Protein AF-A0A1J4LU54-F1 (afdb_monomer)

Structure (mmCIF, N/CA/C/O backbone):
data_AF-A0A1J4LU54-F1
#
_entry.id   AF-A0A1J4LU54-F1
#
loop_
_atom_site.group_PDB
_atom_site.id
_atom_site.type_symbol
_atom_site.label_atom_id
_atom_site.label_alt_id
_atom_site.label_comp_id
_atom_site.label_asym_id
_atom_site.label_entity_id
_atom_site.label_seq_id
_atom_site.pdbx_PDB_ins_code
_atom_site.Cartn_x
_atom_site.Cartn_y
_atom_site.Cartn_z
_atom_site.occupancy
_atom_site.B_iso_or_equiv
_atom_site.auth_seq_id
_atom_site.auth_comp_id
_atom_site.auth_asym_id
_atom_site.auth_atom_id
_atom_site.pdbx_PDB_model_num
ATOM 1 N N . MET A 1 1 ? -1.274 -32.899 9.458 1.00 41.91 1 MET A N 1
ATOM 2 C CA . MET A 1 1 ? -1.527 -32.272 8.149 1.00 41.91 1 MET A CA 1
ATOM 3 C C . MET A 1 1 ? -1.780 -30.809 8.443 1.00 41.91 1 MET A C 1
ATOM 5 O O . MET A 1 1 ? -2.857 -30.490 8.918 1.00 41.91 1 MET A O 1
ATOM 9 N N . SER A 1 2 ? -0.759 -29.970 8.306 1.00 51.09 2 SER A N 1
ATOM 10 C CA . SER A 1 2 ? -0.910 -28.518 8.400 1.00 51.09 2 SER A CA 1
ATOM 11 C C . SER A 1 2 ? -0.570 -27.999 7.017 1.00 51.09 2 SER A C 1
ATOM 13 O O . SER A 1 2 ? 0.543 -28.211 6.539 1.00 51.09 2 SER A O 1
ATOM 15 N N . GLU A 1 3 ? -1.573 -27.464 6.334 1.00 42.84 3 GLU A N 1
ATOM 16 C CA . GLU A 1 3 ? -1.449 -26.907 4.995 1.00 42.84 3 GLU A CA 1
ATOM 17 C C . GLU A 1 3 ? -0.517 -25.698 5.053 1.00 42.84 3 GLU A C 1
ATOM 19 O O . GLU A 1 3 ? -0.878 -24.621 5.524 1.00 42.84 3 GLU A O 1
ATOM 24 N N . SER A 1 4 ? 0.718 -25.892 4.597 1.00 49.91 4 SER A N 1
ATOM 25 C CA . SER A 1 4 ? 1.623 -24.800 4.278 1.00 49.91 4 SER A CA 1
ATOM 26 C C . SER A 1 4 ? 0.989 -24.019 3.133 1.00 49.91 4 SER A C 1
ATOM 28 O O . SER A 1 4 ? 0.998 -24.468 1.986 1.00 49.91 4 SER A O 1
ATOM 30 N N . LYS A 1 5 ? 0.395 -22.867 3.448 1.00 44.75 5 LYS A N 1
ATOM 31 C CA . LYS A 1 5 ? -0.037 -21.872 2.467 1.00 44.75 5 LYS A CA 1
ATOM 32 C C . LYS A 1 5 ? 1.229 -21.403 1.740 1.00 44.75 5 LYS A C 1
ATOM 34 O O . LYS A 1 5 ? 1.963 -20.549 2.223 1.00 44.75 5 LYS A O 1
ATOM 39 N N . ASN A 1 6 ? 1.541 -22.083 0.640 1.00 41.94 6 ASN A N 1
ATOM 40 C CA . ASN A 1 6 ? 2.677 -21.825 -0.233 1.00 41.94 6 ASN A CA 1
ATOM 41 C C . ASN A 1 6 ? 2.366 -20.563 -1.048 1.00 41.94 6 ASN A C 1
ATOM 43 O O . ASN A 1 6 ? 1.964 -20.639 -2.207 1.00 41.94 6 ASN A O 1
ATOM 47 N N . TRP A 1 7 ? 2.453 -19.404 -0.396 1.00 47.28 7 TRP A N 1
ATOM 48 C CA . TRP A 1 7 ? 2.530 -18.123 -1.084 1.00 47.28 7 TRP A CA 1
ATOM 49 C C . TRP A 1 7 ? 3.885 -18.108 -1.789 1.00 47.28 7 TRP A C 1
ATOM 51 O O . TRP A 1 7 ? 4.918 -18.224 -1.135 1.00 47.28 7 TRP A O 1
ATOM 61 N N . GLY A 1 8 ? 3.880 -18.089 -3.123 1.00 39.03 8 GLY A N 1
ATOM 62 C CA . GLY A 1 8 ? 5.089 -18.181 -3.937 1.00 39.03 8 GLY A CA 1
ATOM 63 C C . GLY A 1 8 ? 6.167 -17.204 -3.459 1.00 39.03 8 GLY A C 1
ATOM 64 O O . GLY A 1 8 ? 5.975 -15.992 -3.526 1.00 39.03 8 GLY A O 1
ATOM 65 N N . ALA A 1 9 ? 7.282 -17.767 -2.990 1.00 42.84 9 ALA A N 1
ATOM 66 C CA . ALA A 1 9 ? 8.425 -17.127 -2.331 1.00 42.84 9 ALA A CA 1
ATOM 67 C C . ALA A 1 9 ? 9.239 -16.177 -3.244 1.00 42.84 9 ALA A C 1
ATOM 69 O O . ALA A 1 9 ? 10.437 -16.344 -3.453 1.00 42.84 9 ALA A O 1
ATOM 70 N N . GLY A 1 10 ? 8.568 -15.195 -3.834 1.00 42.50 10 GLY A N 1
ATOM 71 C CA . GLY A 1 10 ? 9.143 -14.186 -4.729 1.00 42.50 10 GLY A CA 1
ATOM 72 C C . GLY A 1 10 ? 8.122 -13.169 -5.251 1.00 42.50 10 GLY A C 1
ATOM 73 O O . GLY A 1 10 ? 8.505 -12.175 -5.858 1.00 42.50 10 GLY A O 1
ATOM 74 N N . GLN A 1 11 ? 6.828 -13.399 -4.994 1.00 46.34 11 GLN A N 1
ATOM 75 C CA . GLN A 1 11 ? 5.727 -12.447 -5.172 1.00 46.34 11 GLN A CA 1
ATOM 76 C C . GLN A 1 11 ? 5.030 -12.180 -3.830 1.00 46.34 11 GLN A C 1
ATOM 78 O O . GLN A 1 11 ? 3.801 -12.144 -3.746 1.00 46.34 11 GLN A O 1
ATOM 83 N N . GLU A 1 12 ? 5.815 -11.991 -2.769 1.00 54.34 12 GLU A N 1
ATOM 84 C CA . GLU A 1 12 ? 5.378 -11.243 -1.587 1.00 54.34 12 GLU A CA 1
ATOM 85 C C . GLU A 1 12 ? 5.100 -9.814 -2.069 1.00 54.34 12 GLU A C 1
ATOM 87 O O . GLU A 1 12 ? 5.978 -8.972 -2.233 1.00 54.34 12 GLU A O 1
ATOM 92 N N . SER A 1 13 ? 3.862 -9.661 -2.535 1.00 72.88 13 SER A N 1
ATOM 93 C CA . SER A 1 13 ? 3.392 -8.627 -3.441 1.00 72.88 13 SER A CA 1
ATOM 94 C C . SER A 1 13 ? 3.602 -7.255 -2.808 1.00 72.88 13 SER A C 1
ATOM 96 O O . SER A 1 13 ? 3.346 -7.092 -1.621 1.00 72.88 13 SER A O 1
ATOM 98 N N . VAL A 1 14 ? 3.985 -6.241 -3.588 1.00 84.56 14 VAL A N 1
ATOM 99 C CA . VAL A 1 14 ? 3.972 -4.822 -3.163 1.00 84.56 14 VAL A CA 1
ATOM 100 C C . VAL A 1 14 ? 2.688 -4.456 -2.402 1.00 84.56 14 VAL A C 1
ATOM 102 O O . VAL A 1 14 ? 2.702 -3.668 -1.464 1.00 84.56 14 VAL A O 1
ATOM 105 N N . VAL A 1 15 ? 1.580 -5.100 -2.771 1.00 87.69 15 VAL A N 1
ATOM 106 C CA . VAL A 1 15 ? 0.283 -5.037 -2.096 1.00 87.69 15 VAL A CA 1
ATOM 107 C C . VAL A 1 15 ? 0.368 -5.483 -0.633 1.00 87.69 15 VAL A C 1
ATOM 109 O O . VAL A 1 15 ? -0.142 -4.783 0.230 1.00 87.69 15 VAL A O 1
ATOM 112 N N . TYR A 1 16 ? 1.004 -6.620 -0.347 1.00 87.81 16 TYR A N 1
ATOM 113 C CA . TYR A 1 16 ? 1.157 -7.150 1.008 1.00 87.81 16 TYR A CA 1
ATOM 114 C C . TYR A 1 16 ? 2.013 -6.224 1.876 1.00 87.81 16 TYR A C 1
ATOM 116 O O . TYR A 1 16 ? 1.558 -5.846 2.947 1.00 87.81 16 TYR A O 1
ATOM 124 N N . GLN A 1 17 ? 3.158 -5.744 1.370 1.00 89.19 17 GLN A N 1
ATOM 125 C CA . GLN A 1 17 ? 3.978 -4.760 2.095 1.00 89.19 17 GLN A CA 1
ATOM 126 C C . GLN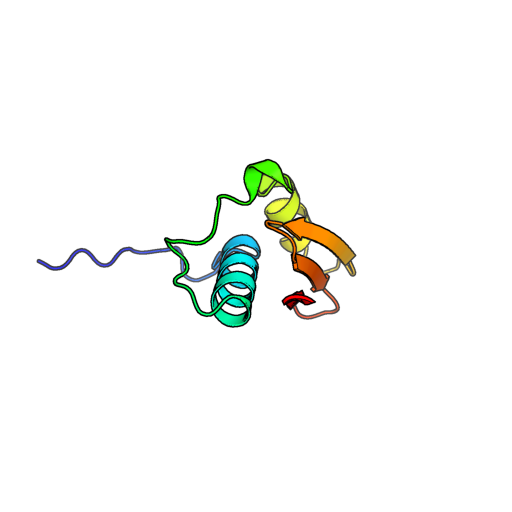 A 1 17 ? 3.202 -3.476 2.408 1.00 89.19 17 GLN A C 1
ATOM 128 O O . GLN A 1 17 ? 3.302 -2.931 3.501 1.00 89.19 17 GLN A O 1
ATOM 133 N N . ILE A 1 18 ? 2.384 -2.999 1.468 1.00 90.19 18 ILE A N 1
ATOM 134 C CA . ILE A 1 18 ? 1.519 -1.846 1.720 1.00 90.19 18 ILE A CA 1
ATOM 135 C C . ILE A 1 18 ? 0.481 -2.132 2.798 1.00 90.19 18 ILE A C 1
ATOM 137 O O . ILE A 1 18 ? 0.254 -1.288 3.661 1.00 90.19 18 ILE A O 1
ATOM 141 N N . VAL A 1 19 ? -0.171 -3.291 2.741 1.00 91.06 19 VAL A N 1
ATOM 142 C CA . VAL A 1 19 ? -1.170 -3.673 3.739 1.00 91.06 19 VAL A CA 1
ATOM 143 C C . VAL A 1 19 ? -0.532 -3.808 5.122 1.00 91.06 19 VAL A C 1
ATOM 145 O O . VAL A 1 19 ? -1.119 -3.322 6.084 1.00 91.06 19 VAL A O 1
ATOM 148 N N . GLU A 1 20 ? 0.663 -4.392 5.228 1.00 91.44 20 GLU A N 1
ATOM 149 C CA . GLU A 1 20 ? 1.419 -4.483 6.483 1.00 91.44 20 GLU A CA 1
ATOM 150 C C . GLU A 1 20 ? 1.748 -3.107 7.061 1.00 91.44 20 GLU A C 1
ATOM 152 O O . GLU A 1 20 ? 1.437 -2.849 8.221 1.00 91.44 20 GLU A O 1
ATOM 157 N N . GLU A 1 21 ? 2.275 -2.188 6.253 1.00 92.25 21 GLU A N 1
ATOM 158 C CA . GLU A 1 21 ? 2.600 -0.833 6.713 1.00 92.25 21 GLU A CA 1
ATOM 159 C C . GLU A 1 21 ? 1.354 -0.055 7.164 1.00 92.25 21 GLU A C 1
ATOM 161 O O . GLU A 1 21 ? 1.386 0.697 8.139 1.00 92.25 21 GLU A O 1
ATOM 166 N N . ILE A 1 22 ? 0.218 -0.238 6.480 1.00 90.69 22 ILE A N 1
ATOM 167 C CA . ILE A 1 22 ? -1.059 0.354 6.905 1.00 90.69 22 ILE A CA 1
ATOM 168 C C . ILE A 1 22 ? -1.520 -0.267 8.225 1.00 90.69 22 ILE A C 1
ATOM 170 O O . ILE A 1 22 ? -1.999 0.459 9.097 1.00 90.69 22 ILE A O 1
ATOM 174 N N . ALA A 1 23 ? -1.403 -1.590 8.362 1.00 91.44 23 ALA A N 1
ATOM 175 C CA . ALA A 1 23 ? -1.793 -2.318 9.562 1.00 91.44 23 ALA A CA 1
ATOM 176 C C . ALA A 1 23 ? -0.981 -1.844 10.775 1.00 91.44 23 ALA A C 1
ATOM 178 O O . ALA A 1 23 ? -1.567 -1.462 11.789 1.00 91.44 23 ALA A O 1
ATOM 179 N N . GLU A 1 24 ? 0.345 -1.759 10.630 1.00 91.75 24 GLU A N 1
ATOM 180 C CA . GLU A 1 24 ? 1.254 -1.256 11.661 1.00 91.75 24 GLU A CA 1
ATOM 181 C C . GLU A 1 24 ? 0.916 0.191 12.037 1.00 91.75 24 GLU A C 1
ATOM 183 O O . GLU A 1 24 ? 0.728 0.509 13.212 1.00 91.75 24 GLU A O 1
ATOM 188 N N . LYS A 1 25 ? 0.736 1.070 11.044 1.00 92.19 25 LYS A N 1
ATOM 189 C CA . LYS A 1 25 ? 0.406 2.480 11.289 1.00 92.19 25 LYS A CA 1
ATOM 190 C C . LYS A 1 25 ? -0.912 2.668 12.039 1.00 92.19 25 LYS A C 1
ATOM 192 O O . LYS A 1 25 ? -1.074 3.650 12.766 1.00 92.19 25 LYS A O 1
ATOM 197 N N . LYS A 1 26 ? -1.869 1.768 11.820 1.00 88.50 26 LYS A N 1
ATOM 198 C CA . LYS A 1 26 ? -3.217 1.826 12.391 1.00 88.50 26 LYS A CA 1
ATOM 199 C C . LYS A 1 26 ? -3.394 0.975 13.650 1.00 88.50 26 LYS A C 1
ATOM 201 O O . LYS A 1 26 ? -4.512 0.947 14.159 1.00 88.50 26 LYS A O 1
ATOM 206 N N . ASP A 1 27 ? -2.337 0.327 14.140 1.00 91.12 27 ASP A N 1
ATOM 207 C CA . ASP A 1 27 ? -2.382 -0.597 15.283 1.00 91.12 27 ASP A CA 1
ATOM 208 C C . ASP A 1 27 ? -3.459 -1.687 15.100 1.00 91.12 27 ASP A C 1
ATOM 210 O O . ASP A 1 27 ? -4.298 -1.942 15.961 1.00 91.12 27 ASP A O 1
ATOM 214 N N . THR A 1 28 ? -3.495 -2.291 13.911 1.00 91.06 28 THR A N 1
ATOM 215 C CA . THR A 1 28 ? -4.487 -3.305 13.526 1.00 91.06 28 THR A CA 1
ATOM 216 C C . THR A 1 28 ? -3.814 -4.471 12.810 1.00 91.06 28 THR A C 1
ATOM 218 O O . THR A 1 28 ? -2.612 -4.450 12.549 1.00 91.06 28 THR A O 1
ATOM 221 N N . THR A 1 29 ? -4.569 -5.523 12.503 1.00 90.75 29 THR A N 1
ATOM 222 C CA . THR A 1 29 ? -4.047 -6.678 11.766 1.00 90.75 29 THR A CA 1
ATOM 223 C C . THR A 1 29 ? -4.256 -6.529 10.259 1.00 90.75 29 THR A C 1
ATOM 225 O O . THR A 1 29 ? -5.167 -5.842 9.806 1.00 90.75 29 THR A O 1
ATOM 228 N N . VAL A 1 30 ? -3.439 -7.212 9.452 1.00 87.50 30 VAL A N 1
ATOM 229 C CA . VAL A 1 30 ? -3.557 -7.197 7.979 1.00 87.50 30 VAL A CA 1
ATOM 230 C C . VAL A 1 30 ? -4.932 -7.649 7.463 1.00 87.50 30 VAL A C 1
ATOM 232 O O . VAL A 1 30 ? -5.354 -7.198 6.403 1.00 87.50 30 VAL A O 1
ATOM 235 N N . ASP A 1 31 ? -5.640 -8.505 8.209 1.00 86.88 31 ASP A N 1
ATOM 236 C CA . ASP A 1 31 ? -6.994 -8.986 7.877 1.00 86.88 31 ASP A CA 1
ATOM 237 C C . ASP A 1 31 ? -8.077 -7.924 8.152 1.00 86.88 31 ASP A C 1
ATOM 239 O O . ASP A 1 31 ? -9.136 -7.918 7.529 1.00 86.88 31 ASP A O 1
ATOM 243 N N . GLU A 1 32 ? -7.791 -6.980 9.051 1.00 88.75 32 GLU A N 1
ATOM 244 C CA . GLU A 1 32 ? -8.672 -5.861 9.391 1.00 88.75 32 GLU A CA 1
ATOM 245 C C . GLU A 1 32 ? -8.452 -4.629 8.498 1.00 88.75 32 GLU A C 1
ATOM 247 O O . GLU A 1 32 ? -9.287 -3.716 8.466 1.00 88.75 32 GLU A O 1
ATOM 252 N N . VAL A 1 33 ? -7.349 -4.588 7.742 1.00 87.44 33 VAL A N 1
ATOM 253 C CA . VAL A 1 33 ? -7.111 -3.542 6.743 1.00 87.44 33 VAL A CA 1
ATOM 254 C C . VAL A 1 33 ? -8.110 -3.698 5.601 1.00 87.44 33 VAL A C 1
ATOM 256 O O . VAL A 1 33 ? -8.310 -4.776 5.040 1.00 87.44 33 VAL A O 1
ATOM 259 N N . LYS A 1 34 ? -8.751 -2.588 5.222 1.00 86.88 34 LYS A N 1
ATOM 260 C CA . LYS A 1 34 ? -9.723 -2.603 4.129 1.00 86.88 34 LYS A CA 1
ATOM 261 C C . LYS A 1 34 ? -9.040 -2.968 2.802 1.00 86.88 34 LYS A C 1
ATOM 263 O O . LYS A 1 34 ? -7.894 -2.591 2.568 1.00 86.88 34 LYS A O 1
ATOM 268 N N . PRO A 1 35 ? -9.752 -3.630 1.874 1.00 86.06 35 PRO A N 1
ATOM 269 C CA . PRO A 1 35 ? -9.192 -3.966 0.570 1.00 86.06 35 PRO A CA 1
ATOM 270 C C . PRO A 1 35 ? -8.689 -2.729 -0.188 1.00 86.06 35 PRO A C 1
ATOM 272 O O . PRO A 1 35 ? -9.414 -1.741 -0.336 1.00 86.06 35 PRO A O 1
ATOM 275 N N . LEU A 1 36 ? -7.472 -2.804 -0.736 1.00 86.31 36 LEU A N 1
ATOM 276 C CA . LEU A 1 36 ? -6.856 -1.689 -1.466 1.00 86.31 36 LEU A CA 1
ATOM 277 C C . LEU A 1 36 ? -7.521 -1.387 -2.817 1.00 86.31 36 LEU A C 1
ATOM 279 O O . LEU A 1 36 ? -7.418 -0.255 -3.278 1.00 86.31 36 LEU A O 1
ATOM 283 N N . HIS A 1 37 ? -8.245 -2.344 -3.415 1.00 82.25 37 HIS A N 1
ATOM 284 C CA . HIS A 1 37 ? -8.898 -2.203 -4.730 1.00 82.25 37 HIS A CA 1
ATOM 285 C C . HIS A 1 37 ? -9.858 -1.000 -4.837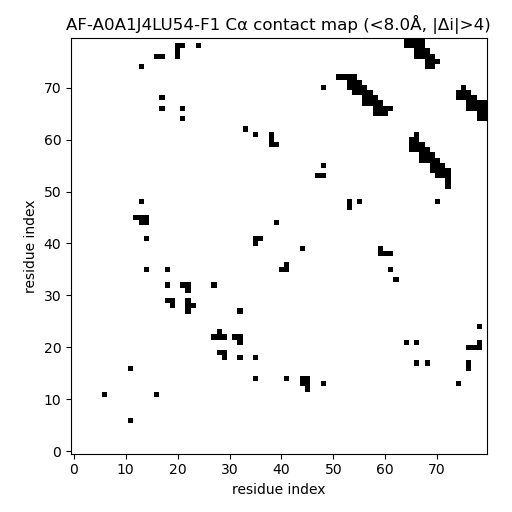 1.00 82.25 37 HIS A C 1
ATOM 287 O O . HIS A 1 37 ? -10.165 -0.558 -5.939 1.00 82.25 37 HIS A O 1
ATOM 293 N N . GLY A 1 38 ? -10.346 -0.462 -3.710 1.00 82.31 38 GLY A N 1
ATOM 294 C CA . GLY A 1 38 ? -11.164 0.759 -3.693 1.00 82.31 38 GLY A CA 1
ATOM 295 C C . GLY A 1 38 ? -10.363 2.067 -3.773 1.00 82.31 38 GLY A C 1
ATOM 296 O O . GLY A 1 38 ? -10.927 3.108 -4.097 1.00 82.31 38 GLY A O 1
ATOM 297 N N . SER A 1 39 ? -9.064 2.019 -3.476 1.00 89.00 39 SER A N 1
ATOM 298 C CA . SER A 1 39 ? -8.150 3.168 -3.443 1.00 89.00 39 SER A CA 1
ATOM 299 C C . SER A 1 39 ? -7.149 3.157 -4.595 1.00 89.00 39 SER A C 1
ATOM 301 O O . SER A 1 39 ? -6.740 4.216 -5.065 1.00 89.00 39 SER A O 1
ATOM 303 N N . ILE A 1 40 ? -6.729 1.970 -5.027 1.00 88.69 40 ILE A N 1
ATOM 304 C CA . ILE A 1 40 ? -5.734 1.773 -6.073 1.00 88.69 40 ILE A CA 1
ATOM 305 C C . ILE A 1 40 ? -5.959 0.430 -6.769 1.00 88.69 40 ILE A C 1
ATOM 307 O O . ILE A 1 40 ? -6.359 -0.550 -6.142 1.00 88.69 40 ILE A O 1
ATOM 311 N N . ASP A 1 41 ? -5.676 0.380 -8.067 1.00 89.38 41 ASP A N 1
ATOM 312 C CA . ASP A 1 41 ? -5.657 -0.870 -8.822 1.00 89.38 41 ASP A CA 1
ATOM 313 C C . ASP A 1 41 ? -4.405 -1.677 -8.436 1.00 89.38 41 ASP A C 1
ATOM 315 O O . ASP A 1 41 ? -3.270 -1.287 -8.729 1.00 89.38 41 ASP A O 1
ATOM 319 N N . THR A 1 42 ? -4.613 -2.773 -7.708 1.00 87.69 42 THR A N 1
ATOM 320 C CA . THR A 1 42 ? -3.538 -3.617 -7.172 1.00 87.69 42 THR A CA 1
ATOM 321 C C . THR A 1 42 ? -2.850 -4.439 -8.260 1.00 87.69 42 THR A C 1
ATOM 323 O O . THR A 1 42 ? -1.649 -4.679 -8.153 1.00 87.69 42 THR A O 1
ATOM 326 N N . ASP A 1 43 ? -3.553 -4.808 -9.333 1.00 87.50 43 ASP A N 1
ATOM 327 C CA . ASP A 1 43 ? -2.974 -5.504 -10.484 1.00 87.50 43 ASP A CA 1
ATOM 328 C C . ASP A 1 43 ? -2.029 -4.574 -11.252 1.00 87.50 43 ASP A C 1
ATOM 330 O O . ASP A 1 43 ? -0.889 -4.939 -11.568 1.00 87.50 43 ASP A O 1
ATOM 334 N N . ALA A 1 44 ? -2.460 -3.331 -11.491 1.00 88.12 44 ALA A N 1
ATOM 335 C CA . ALA A 1 44 ? -1.613 -2.300 -12.078 1.00 88.12 44 ALA A CA 1
ATOM 336 C C . ALA A 1 44 ? -0.391 -2.023 -11.194 1.00 88.12 44 ALA A C 1
ATOM 338 O O . ALA A 1 44 ? 0.730 -1.936 -11.697 1.00 88.12 44 ALA A O 1
ATOM 339 N N . LEU A 1 45 ? -0.587 -1.945 -9.875 1.00 87.62 45 LEU A N 1
ATOM 340 C CA . LEU A 1 45 ? 0.484 -1.752 -8.906 1.00 87.62 45 LEU A CA 1
ATOM 341 C C . LEU A 1 45 ? 1.523 -2.877 -8.980 1.00 87.62 45 LEU A C 1
ATOM 343 O O . LEU A 1 45 ? 2.707 -2.613 -9.195 1.00 87.62 45 LEU A O 1
ATOM 347 N N . THR A 1 46 ? 1.091 -4.134 -8.881 1.00 87.00 46 THR A N 1
ATOM 348 C CA . THR A 1 46 ? 1.978 -5.292 -9.009 1.00 87.00 46 THR A CA 1
ATOM 349 C C . THR A 1 46 ? 2.695 -5.276 -10.354 1.00 87.00 46 THR A C 1
ATOM 351 O O . THR A 1 46 ? 3.908 -5.483 -10.395 1.00 87.00 46 THR A O 1
ATOM 354 N N . SER A 1 47 ? 2.009 -4.949 -11.454 1.00 87.44 47 SER A N 1
ATOM 355 C CA . SER A 1 47 ? 2.637 -4.871 -12.776 1.00 87.44 47 SER A CA 1
ATOM 356 C C . SER A 1 47 ? 3.689 -3.762 -12.885 1.00 87.44 47 SER A C 1
ATOM 358 O O . SER A 1 47 ? 4.702 -3.965 -13.559 1.00 87.44 47 SER A O 1
ATOM 360 N N . LEU A 1 48 ? 3.464 -2.603 -12.262 1.00 87.12 48 LEU A N 1
ATOM 361 C CA . LEU A 1 48 ? 4.401 -1.478 -12.272 1.00 87.12 48 LEU A CA 1
ATOM 362 C C . LEU A 1 48 ? 5.654 -1.799 -11.455 1.00 87.12 48 LEU A C 1
ATOM 364 O O . LEU A 1 48 ? 6.770 -1.649 -11.951 1.00 87.12 48 LEU A O 1
ATOM 368 N N . PHE A 1 49 ? 5.474 -2.306 -10.236 1.00 85.00 49 PHE A N 1
ATOM 369 C CA . PHE A 1 49 ? 6.573 -2.602 -9.316 1.00 85.00 49 PHE A CA 1
ATOM 370 C C . PHE A 1 49 ? 7.341 -3.887 -9.660 1.00 85.00 49 PHE A C 1
ATOM 372 O O . PHE A 1 49 ? 8.490 -4.037 -9.241 1.00 85.00 49 PHE A O 1
ATOM 379 N N . SER A 1 50 ? 6.772 -4.774 -10.483 1.00 84.19 50 SER A N 1
ATOM 380 C CA . SER A 1 50 ? 7.458 -5.977 -10.985 1.00 84.19 50 SER A CA 1
ATOM 381 C C . SER A 1 50 ? 8.573 -5.670 -11.994 1.00 84.19 50 SER A C 1
ATOM 383 O O . SER A 1 50 ? 9.393 -6.538 -12.283 1.00 84.19 50 SER A O 1
ATOM 385 N N . ARG A 1 51 ? 8.640 -4.450 -12.546 1.00 83.69 51 ARG A N 1
ATOM 386 C CA . ARG A 1 51 ? 9.687 -4.064 -13.505 1.00 83.69 51 ARG A CA 1
ATOM 387 C C . ARG A 1 51 ? 10.992 -3.736 -12.767 1.00 83.69 51 ARG A C 1
ATOM 389 O O . ARG A 1 51 ? 10.978 -2.810 -11.957 1.00 83.69 51 ARG A O 1
ATOM 396 N N . PRO A 1 52 ? 12.103 -4.459 -12.997 1.00 73.81 52 PRO A N 1
ATOM 397 C CA . PRO A 1 52 ? 13.338 -4.286 -12.225 1.00 73.81 52 PRO A CA 1
ATOM 398 C C . PRO A 1 52 ? 13.964 -2.893 -12.397 1.00 73.81 52 PRO A C 1
ATOM 400 O O . PRO A 1 52 ? 14.342 -2.286 -11.404 1.00 73.81 52 PRO A O 1
ATOM 403 N N . ASP A 1 53 ? 13.964 -2.344 -13.612 1.00 77.81 53 ASP A N 1
ATOM 404 C CA . ASP A 1 53 ? 14.650 -1.085 -13.951 1.00 77.81 53 ASP A CA 1
ATOM 405 C C . ASP A 1 53 ? 13.753 0.163 -13.886 1.00 77.81 53 ASP A C 1
ATOM 407 O O . ASP A 1 53 ? 13.963 1.133 -14.612 1.00 77.81 53 ASP A O 1
ATOM 411 N N . THR A 1 54 ? 12.682 0.135 -13.091 1.00 78.44 54 THR A N 1
ATOM 412 C CA . THR A 1 54 ? 11.740 1.262 -13.021 1.00 78.44 54 THR A CA 1
ATOM 413 C C . THR A 1 54 ? 11.835 1.973 -11.679 1.00 78.44 54 THR A C 1
ATOM 415 O O . THR A 1 54 ? 11.388 1.443 -10.663 1.00 78.44 54 THR A O 1
ATOM 418 N N . THR A 1 55 ? 12.347 3.205 -11.708 1.00 87.94 55 THR A N 1
ATOM 419 C CA . THR A 1 55 ? 12.185 4.164 -10.614 1.00 87.94 55 THR A CA 1
ATOM 420 C C . THR A 1 55 ? 10.781 4.743 -10.689 1.00 87.94 55 THR A C 1
ATOM 422 O O . THR A 1 55 ? 10.436 5.440 -11.648 1.00 87.94 55 THR A O 1
ATOM 425 N N . LEU A 1 56 ? 9.947 4.438 -9.700 1.00 89.75 56 LEU A N 1
ATOM 426 C CA . LEU A 1 56 ? 8.575 4.931 -9.661 1.00 89.75 56 LEU A CA 1
ATOM 427 C C . LEU A 1 56 ? 8.142 5.256 -8.241 1.00 89.75 56 LEU A C 1
ATOM 429 O O . LEU A 1 56 ? 8.539 4.603 -7.281 1.00 89.75 56 LEU A O 1
ATOM 433 N N . LYS A 1 57 ? 7.306 6.282 -8.125 1.00 91.62 57 LYS A N 1
ATOM 434 C CA . LYS A 1 57 ? 6.693 6.702 -6.874 1.00 91.62 57 LYS A CA 1
ATOM 435 C C . LYS A 1 57 ? 5.202 6.849 -7.099 1.00 91.62 57 LYS A C 1
ATOM 437 O O . LYS A 1 57 ? 4.787 7.542 -8.024 1.00 91.62 57 LYS A O 1
ATOM 442 N N . ILE A 1 58 ? 4.424 6.197 -6.251 1.00 90.81 58 ILE A N 1
ATOM 443 C CA . ILE A 1 58 ? 2.970 6.262 -6.251 1.00 90.81 58 ILE A CA 1
ATOM 444 C C . ILE A 1 58 ? 2.536 6.675 -4.857 1.00 90.81 58 ILE A C 1
ATOM 446 O O . ILE A 1 58 ? 2.959 6.083 -3.865 1.00 90.81 58 ILE A O 1
ATOM 450 N N . ASP A 1 59 ? 1.680 7.685 -4.790 1.00 93.31 59 ASP A N 1
ATOM 451 C CA . ASP A 1 59 ? 0.997 8.054 -3.567 1.00 93.31 59 ASP A CA 1
ATOM 452 C C . ASP A 1 59 ? -0.515 8.021 -3.753 1.00 93.31 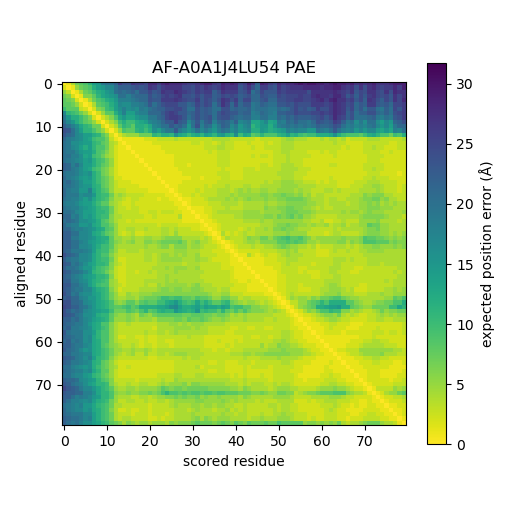59 ASP A C 1
ATOM 454 O O . ASP A 1 59 ? -1.052 8.478 -4.760 1.00 93.31 59 ASP A O 1
ATOM 458 N N . PHE A 1 60 ? -1.201 7.442 -2.776 1.00 93.25 60 PHE A N 1
ATOM 459 C CA . PHE A 1 60 ? -2.652 7.338 -2.760 1.00 93.25 60 PHE A CA 1
ATOM 460 C C . PHE A 1 60 ? -3.166 7.398 -1.324 1.00 93.25 60 PHE A C 1
ATOM 462 O O . PHE A 1 60 ? -2.419 7.216 -0.364 1.00 93.25 60 PHE A O 1
ATOM 469 N N . TYR A 1 61 ? -4.457 7.675 -1.173 1.00 91.81 61 TYR A N 1
ATOM 470 C CA . TYR A 1 61 ? -5.108 7.692 0.131 1.00 91.81 61 TYR A CA 1
ATOM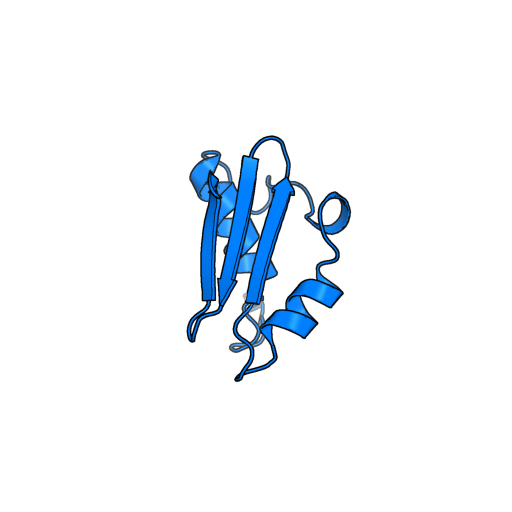 471 C C . TYR A 1 61 ? -5.909 6.414 0.333 1.00 91.81 61 TYR A C 1
ATOM 473 O O . TYR A 1 61 ? -6.685 6.001 -0.534 1.00 91.81 61 TYR A O 1
ATOM 481 N N . HIS A 1 62 ? -5.749 5.813 1.503 1.00 91.25 62 HIS A N 1
ATOM 482 C CA . HIS A 1 62 ? -6.506 4.644 1.907 1.00 91.25 62 HIS A CA 1
ATOM 483 C C . HIS A 1 62 ? -6.931 4.799 3.358 1.00 91.25 62 HIS A C 1
ATOM 485 O O . HIS A 1 62 ? -6.108 5.061 4.222 1.00 91.25 62 HIS A O 1
ATOM 491 N N . ASP A 1 63 ? -8.230 4.682 3.617 1.00 88.06 63 ASP A N 1
ATOM 492 C CA . ASP A 1 63 ? -8.800 4.714 4.967 1.00 88.06 63 ASP A CA 1
ATOM 493 C C . ASP A 1 63 ? -8.318 5.877 5.863 1.00 88.06 63 ASP A C 1
ATOM 495 O O . ASP A 1 63 ? -8.096 5.721 7.060 1.00 88.06 63 ASP A O 1
ATOM 499 N N . GLY A 1 64 ? -8.147 7.061 5.266 1.00 88.62 64 GLY A N 1
ATOM 500 C CA . GLY A 1 64 ? -7.733 8.276 5.973 1.00 88.62 64 GLY A CA 1
ATOM 501 C C . GLY A 1 64 ? -6.224 8.443 6.171 1.00 88.62 64 GLY A C 1
ATOM 502 O O . GLY A 1 64 ? -5.819 9.495 6.657 1.00 88.62 64 GLY A O 1
ATOM 503 N N . VAL A 1 65 ? -5.398 7.479 5.753 1.00 91.1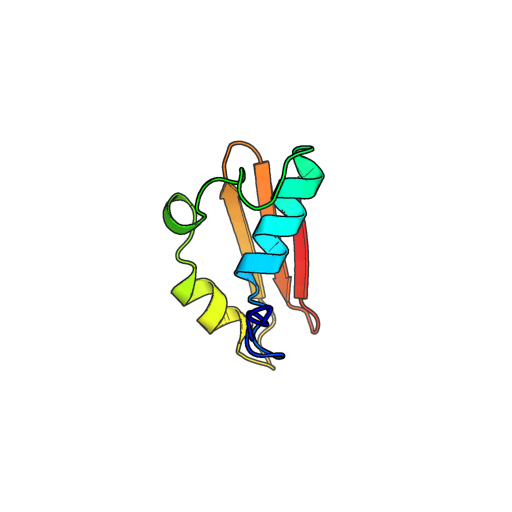2 65 VAL A N 1
ATOM 504 C CA . VAL A 1 65 ? -3.930 7.594 5.747 1.00 91.12 65 VAL A CA 1
ATOM 505 C C . VAL A 1 65 ? -3.394 7.780 4.330 1.00 91.12 65 VAL A C 1
ATOM 507 O O . VAL A 1 65 ? -4.014 7.342 3.352 1.00 91.12 65 VAL A O 1
ATOM 510 N N . LYS A 1 66 ? -2.243 8.448 4.200 1.00 94.00 66 LYS A N 1
ATOM 511 C CA . LYS A 1 66 ? -1.557 8.584 2.913 1.00 94.00 66 LYS A CA 1
ATOM 512 C C . LYS A 1 66 ? -0.508 7.489 2.782 1.00 94.00 66 LYS A C 1
ATOM 514 O O . LYS A 1 66 ? 0.454 7.454 3.539 1.00 94.00 66 LYS A O 1
ATOM 519 N N . VAL A 1 67 ? -0.659 6.639 1.778 1.00 93.69 67 VAL A N 1
ATOM 520 C CA . VAL A 1 67 ? 0.303 5.590 1.445 1.00 93.69 67 VAL A CA 1
ATOM 521 C C . VAL A 1 67 ? 1.231 6.111 0.361 1.00 93.69 67 VAL A C 1
ATOM 523 O O . VAL A 1 67 ? 0.772 6.646 -0.649 1.00 93.69 67 VAL A O 1
ATOM 526 N N . VAL A 1 68 ? 2.535 5.952 0.558 1.00 93.88 68 VAL A N 1
ATOM 527 C CA . VAL A 1 68 ? 3.569 6.306 -0.412 1.00 93.88 68 VAL A CA 1
ATOM 528 C C . VAL A 1 68 ? 4.413 5.069 -0.684 1.00 93.88 68 VAL A C 1
ATOM 530 O O . VAL A 1 68 ? 5.176 4.644 0.175 1.00 93.88 68 VAL A O 1
ATOM 533 N N . ALA A 1 69 ? 4.289 4.509 -1.885 1.00 91.44 69 ALA A N 1
ATOM 534 C CA . ALA A 1 69 ? 5.124 3.416 -2.365 1.00 91.44 69 ALA A CA 1
ATOM 535 C C . ALA A 1 69 ? 6.141 3.967 -3.370 1.00 91.44 69 ALA A C 1
ATOM 537 O O . ALA A 1 69 ? 5.774 4.548 -4.393 1.00 91.44 69 ALA A O 1
ATOM 538 N N . GLN A 1 70 ? 7.425 3.806 -3.078 1.00 91.75 70 GLN A N 1
ATOM 539 C CA . GLN A 1 70 ? 8.533 4.259 -3.906 1.00 91.75 70 GLN A CA 1
ATOM 540 C C . GLN A 1 70 ? 9.456 3.082 -4.205 1.00 91.75 70 GLN A C 1
ATOM 542 O O . GLN A 1 70 ? 9.830 2.352 -3.300 1.00 91.75 70 GLN A O 1
ATOM 547 N N . LYS A 1 71 ? 9.852 2.912 -5.463 1.00 88.31 71 LYS A N 1
ATOM 548 C CA . LYS A 1 71 ? 10.889 1.966 -5.869 1.00 88.31 71 LYS A CA 1
ATOM 549 C C . LYS A 1 71 ? 12.078 2.733 -6.415 1.00 88.31 71 LYS A C 1
ATOM 551 O O . LYS A 1 71 ? 11.911 3.415 -7.423 1.00 88.31 71 LYS A O 1
ATOM 556 N N . ASP A 1 72 ? 13.225 2.644 -5.744 1.00 84.19 72 ASP A N 1
ATOM 557 C CA . ASP A 1 72 ? 14.495 3.228 -6.194 1.00 84.19 72 ASP A CA 1
ATOM 558 C C . ASP A 1 72 ? 15.695 2.725 -5.360 1.00 84.19 72 ASP A C 1
ATOM 560 O O . ASP A 1 72 ? 15.907 3.223 -4.256 1.00 84.19 72 ASP A O 1
ATOM 564 N N . PRO A 1 73 ? 16.520 1.772 -5.8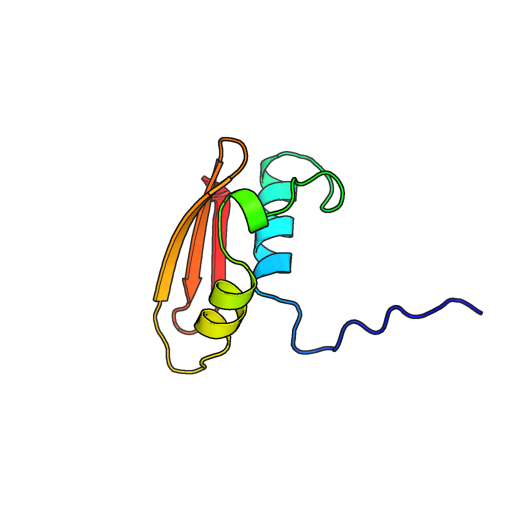42 1.00 79.88 73 PRO A N 1
ATOM 565 C CA . PRO A 1 73 ? 16.174 0.596 -6.654 1.00 79.88 73 PRO A CA 1
ATOM 566 C C . PRO A 1 73 ? 15.349 -0.452 -5.874 1.00 79.88 73 PRO A C 1
ATOM 568 O O . PRO A 1 73 ? 14.750 -1.349 -6.471 1.00 79.88 73 PRO A O 1
ATOM 571 N N . GLU A 1 74 ? 15.309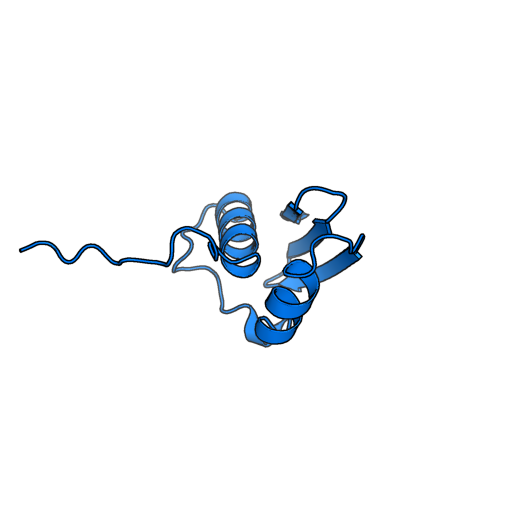 -0.333 -4.547 1.00 84.62 74 GLU A N 1
ATOM 572 C CA . GLU A 1 74 ? 14.518 -1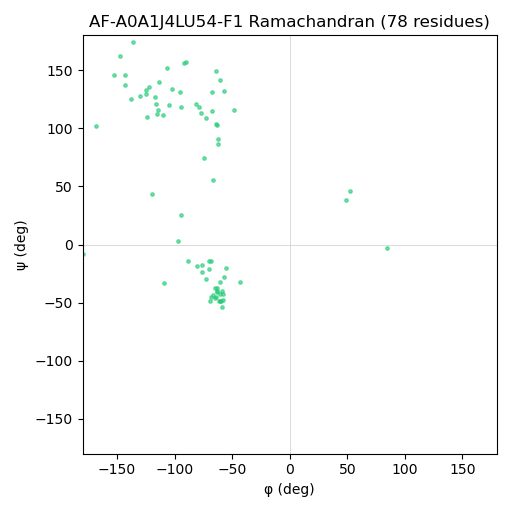.167 -3.643 1.00 84.62 74 GLU A CA 1
ATOM 573 C C . GLU A 1 74 ? 13.125 -0.566 -3.425 1.00 84.62 74 GLU A C 1
ATOM 575 O O . GLU A 1 74 ? 12.907 0.631 -3.630 1.00 84.62 74 GLU A O 1
ATOM 580 N N . LEU A 1 75 ? 12.164 -1.411 -3.044 1.00 85.25 75 LEU A N 1
ATOM 581 C CA . LEU A 1 75 ? 10.810 -0.986 -2.705 1.00 85.25 75 LEU A CA 1
ATOM 582 C C . LEU A 1 75 ? 10.776 -0.473 -1.261 1.00 85.25 75 LEU A C 1
ATOM 584 O O . LEU A 1 75 ? 11.054 -1.209 -0.321 1.00 85.25 75 LEU A O 1
ATOM 588 N N . HIS A 1 76 ? 10.382 0.783 -1.109 1.00 88.56 76 HIS A N 1
ATOM 589 C CA . HIS A 1 76 ? 10.103 1.439 0.154 1.00 88.56 76 HIS A CA 1
ATOM 590 C C . HIS A 1 76 ? 8.633 1.837 0.200 1.00 88.56 76 HIS A C 1
ATOM 592 O O . HIS A 1 76 ? 8.132 2.529 -0.690 1.00 88.56 76 HIS A O 1
ATOM 598 N N . VAL A 1 77 ? 7.950 1.431 1.259 1.00 89.81 77 VAL A N 1
ATOM 599 C CA . VAL A 1 77 ? 6.584 1.852 1.546 1.00 89.81 77 VAL A CA 1
ATOM 600 C C . VAL A 1 77 ? 6.609 2.695 2.812 1.00 89.81 77 VAL A C 1
ATOM 602 O O . VAL A 1 77 ? 7.386 2.428 3.720 1.00 89.81 77 VAL A O 1
ATOM 605 N N . ASN A 1 78 ? 5.821 3.764 2.835 1.00 91.44 78 ASN A N 1
ATOM 606 C CA . ASN A 1 78 ? 5.667 4.615 4.003 1.00 91.44 78 ASN A CA 1
ATOM 607 C C . ASN A 1 78 ? 4.220 5.091 4.115 1.00 91.44 78 ASN A C 1
ATOM 609 O O . ASN A 1 78 ? 3.621 5.513 3.119 1.00 91.44 78 ASN A O 1
ATOM 613 N N . VAL A 1 79 ? 3.681 5.078 5.333 1.00 90.75 79 VAL A N 1
ATOM 614 C CA . VAL A 1 79 ? 2.311 5.512 5.625 1.00 90.75 79 VAL A CA 1
ATOM 615 C C . VAL A 1 79 ? 2.330 6.735 6.544 1.00 90.75 79 VAL A C 1
ATOM 617 O O . VAL A 1 79 ? 2.874 6.716 7.656 1.00 90.75 79 VAL A O 1
ATOM 620 N N . ILE A 1 80 ? 1.742 7.827 6.050 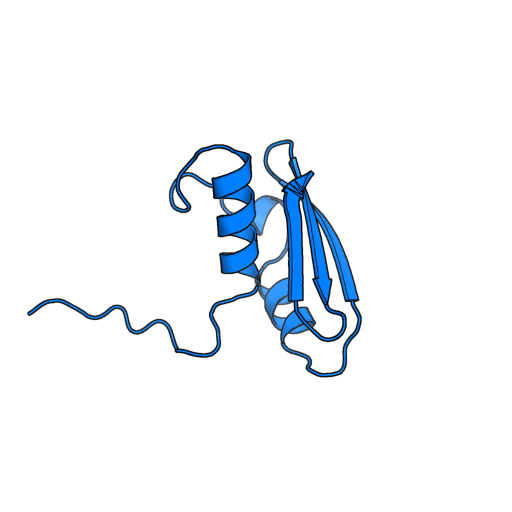1.00 88.25 80 ILE A N 1
ATOM 621 C CA . ILE A 1 80 ? 1.738 9.160 6.669 1.00 88.25 80 ILE A CA 1
ATOM 622 C C . ILE A 1 80 ? 0.357 9.466 7.235 1.00 88.25 80 ILE A C 1
ATOM 624 O O . ILE A 1 80 ? -0.640 9.328 6.482 1.00 88.25 80 ILE A O 1
#

Nearest PDB structures (foldseek):
  4hi4-assembly1_B  TM=4.091E-01  e=4.683E+00  Pseudomonas aeruginosa

Mean predicted aligned error: 7.51 Å

Foldseek 3Di:
DDDPPCPPPPPCDPLVVQLVQVCVVVVHDSVPFDDCVVWDDRVVRRVQLVDQPDFDWDWIDGPRWIWIWTPDNHTDIHID

Solvent-accessible surface area (backbone atoms only — not comparable to full-atom values): 5036 Å² total; per-residue (Å²): 140,78,85,75,81,78,67,60,95,82,66,81,38,68,65,53,59,48,41,47,48,50,10,61,76,65,78,50,50,61,87,72,46,76,75,56,70,85,58,42,63,58,68,60,47,45,61,58,70,67,41,83,92,52,76,49,75,50,73,45,60,52,99,92,34,40,39,36,42,34,28,71,91,55,83,46,71,48,70,90

Sequence (80 aa):
MSESKNWGAGQESVVYQIVEEIAEKKDTTVDEVKPLHGSIDTDALTSLFSRPDTTLKIDFYHDGVKVVAQKDPELHVNVI

Secondary structure (DSSP, 8-state):
--------TT---HHHHHHHHHHHHTTS-TTTSPPGGGTS-HHHHHHHHT-TT--EEEEEEETTEEEEEEESSSEEEEE-

Radius of gyration: 13.26 Å; Cα contacts (8 Å, |Δi|>4): 98; chains: 1; bounding box: 27×41×29 Å

pLDDT: mean 81.62, std 15.81, range [39.03, 94.0]